Protein AF-A0A2E8B0K4-F1 (afdb_monomer_lite)

pLDDT: mean 92.4, std 7.94, range [52.72, 98.56]

Secondary structure (DSSP, 8-state):
---HHHHHHHHHHHHHHHHHHHHHHHHHHHH--STTHHHHHHHHHHHTTTS--S-GGG---S-SPPPPSSTT-HHHHHHHHHHHHHHHHHHHHHHHHHHTTT-HHHHHHHHHHHHHHHHHHHHHHHHHHHHS--

Radius of gyration: 15.74 Å; chains: 1; bounding box: 37×30×43 Å

Structure (mmCIF, N/CA/C/O backbone):
data_AF-A0A2E8B0K4-F1
#
_entry.id   AF-A0A2E8B0K4-F1
#
loop_
_atom_site.group_PDB
_atom_site.id
_atom_site.type_symbol
_atom_site.label_atom_id
_atom_site.label_alt_id
_atom_site.label_comp_id
_atom_site.label_asym_id
_atom_site.label_entity_id
_atom_site.label_seq_id
_atom_site.pdbx_PDB_ins_code
_atom_site.Cartn_x
_atom_site.Cartn_y
_atom_site.Cartn_z
_atom_site.occupancy
_atom_site.B_iso_or_equiv
_atom_site.auth_seq_id
_atom_site.auth_comp_id
_atom_site.auth_asym_id
_atom_site.auth_atom_id
_atom_site.pdbx_PDB_model_num
ATOM 1 N N . MET A 1 1 ? -19.024 8.866 15.157 1.00 76.69 1 MET A N 1
ATOM 2 C CA . MET A 1 1 ? -18.244 7.788 15.776 1.00 76.69 1 MET A CA 1
ATOM 3 C C . MET A 1 1 ? -18.686 6.496 15.151 1.00 76.69 1 MET A C 1
ATOM 5 O O . MET A 1 1 ? -19.874 6.195 15.235 1.00 76.69 1 MET A O 1
ATOM 9 N N . ALA A 1 2 ? -17.778 5.815 14.462 1.00 91.38 2 ALA A N 1
ATOM 10 C CA . ALA A 1 2 ? -18.029 4.437 14.075 1.00 91.38 2 ALA A CA 1
ATOM 11 C C . ALA A 1 2 ? -17.992 3.551 15.328 1.00 91.38 2 ALA A C 1
ATOM 13 O O . ALA A 1 2 ? -17.375 3.897 16.334 1.00 91.38 2 ALA A O 1
ATOM 14 N N . THR A 1 3 ? -18.676 2.421 15.279 1.00 96.12 3 THR A N 1
ATOM 15 C CA . THR A 1 3 ? -18.561 1.369 16.287 1.00 96.12 3 THR A CA 1
ATOM 16 C C . THR A 1 3 ? -17.218 0.650 16.160 1.00 96.12 3 THR A C 1
ATOM 18 O O . THR A 1 3 ? -16.593 0.654 15.100 1.00 96.12 3 THR A O 1
ATOM 21 N N . THR A 1 4 ? -16.787 -0.029 17.225 1.00 94.94 4 THR A N 1
ATOM 22 C CA . THR A 1 4 ? -15.567 -0.851 17.200 1.00 94.94 4 THR A CA 1
ATOM 23 C C . THR A 1 4 ? -15.593 -1.897 16.082 1.00 94.94 4 THR A C 1
ATOM 25 O O . THR A 1 4 ? -14.578 -2.093 15.425 1.00 94.94 4 THR A O 1
ATOM 28 N N . GLU A 1 5 ? -16.744 -2.528 15.822 1.00 96.19 5 GLU A N 1
ATOM 29 C CA . GLU A 1 5 ? -16.868 -3.523 14.746 1.00 96.19 5 GLU A CA 1
ATOM 30 C C . GLU A 1 5 ? -16.669 -2.888 13.363 1.00 96.19 5 GLU A C 1
ATOM 32 O O . GLU A 1 5 ? -15.919 -3.411 12.545 1.00 96.19 5 GLU A O 1
ATOM 37 N N . GLU A 1 6 ? -17.253 -1.709 13.123 1.00 96.69 6 GLU A N 1
ATOM 38 C CA . GLU A 1 6 ? -17.054 -0.973 11.869 1.00 96.69 6 GLU A CA 1
ATOM 39 C C . GLU A 1 6 ? -15.583 -0.575 11.669 1.00 96.69 6 GLU A C 1
ATOM 41 O O . GLU A 1 6 ? -15.064 -0.686 10.558 1.00 96.69 6 GLU A O 1
ATOM 46 N N . VAL A 1 7 ? -14.891 -0.135 12.730 1.00 96.81 7 VAL A N 1
ATOM 47 C CA . VAL A 1 7 ? -13.450 0.180 12.681 1.00 96.81 7 VAL A CA 1
ATOM 48 C C . VAL A 1 7 ? -12.630 -1.071 12.371 1.00 96.81 7 VAL A C 1
ATOM 50 O O . VAL A 1 7 ? -11.773 -1.029 11.490 1.00 96.81 7 VAL A O 1
ATOM 53 N N . ILE A 1 8 ? -12.922 -2.194 13.033 1.00 95.00 8 ILE A N 1
ATOM 54 C CA . ILE A 1 8 ? -12.261 -3.480 12.785 1.00 95.00 8 ILE A CA 1
ATOM 55 C C . ILE A 1 8 ? -12.442 -3.913 11.328 1.00 95.00 8 ILE A C 1
ATOM 57 O O . ILE A 1 8 ? -11.477 -4.337 10.695 1.00 95.00 8 ILE A O 1
ATOM 61 N N . ASP A 1 9 ? -13.641 -3.786 10.766 1.00 95.12 9 ASP A N 1
ATOM 62 C CA . ASP A 1 9 ? -13.886 -4.161 9.375 1.00 95.12 9 ASP A CA 1
ATOM 63 C C . ASP A 1 9 ? -13.138 -3.259 8.389 1.00 95.12 9 ASP A C 1
ATOM 65 O O . ASP A 1 9 ? -12.585 -3.748 7.404 1.00 95.12 9 ASP A O 1
ATOM 69 N N . MET A 1 10 ? -13.025 -1.958 8.672 1.00 96.50 10 MET A N 1
ATOM 70 C CA . MET A 1 10 ? -12.194 -1.066 7.859 1.00 96.50 10 MET A CA 1
ATOM 71 C C . MET A 1 10 ? -10.699 -1.392 7.958 1.00 96.50 10 MET A C 1
ATOM 73 O O . MET A 1 10 ? -10.008 -1.328 6.939 1.00 96.50 10 MET A O 1
ATOM 77 N N . LEU A 1 11 ? -10.213 -1.776 9.144 1.00 94.81 11 LEU A N 1
ATOM 78 C CA . LEU A 1 11 ? -8.832 -2.224 9.350 1.00 94.81 11 LEU A CA 1
ATOM 79 C C . LEU A 1 11 ? -8.543 -3.542 8.621 1.00 94.81 11 LEU A C 1
ATOM 81 O O . LEU A 1 11 ? -7.477 -3.693 8.036 1.00 94.81 11 LEU A O 1
ATOM 85 N N . LYS A 1 12 ? -9.490 -4.487 8.591 1.00 92.94 12 LYS A N 1
ATOM 86 C CA . LYS A 1 12 ? -9.346 -5.726 7.804 1.00 92.94 12 LYS A CA 1
ATOM 87 C C . LYS A 1 12 ? -9.230 -5.440 6.308 1.00 92.94 12 LYS A C 1
ATOM 89 O O . LYS A 1 12 ? -8.490 -6.137 5.620 1.00 92.94 12 LYS A O 1
ATOM 94 N N . VAL A 1 13 ? -9.958 -4.439 5.806 1.00 94.25 13 VAL A N 1
ATOM 95 C CA . VAL A 1 13 ? -9.868 -4.026 4.399 1.00 94.25 13 VAL A CA 1
ATOM 96 C C . VAL A 1 13 ? -8.465 -3.520 4.083 1.00 94.25 13 VAL A C 1
ATOM 98 O O . VAL A 1 13 ? -7.848 -4.057 3.169 1.00 94.25 13 VAL A O 1
ATOM 101 N N . VAL A 1 14 ? -7.938 -2.562 4.855 1.00 93.81 14 VAL A N 1
ATOM 102 C CA . VAL A 1 14 ? -6.592 -2.028 4.583 1.00 93.81 14 VAL A CA 1
ATOM 103 C C . VAL A 1 14 ? -5.512 -3.092 4.795 1.00 93.81 14 VAL A C 1
ATOM 105 O O . VAL A 1 14 ? -4.627 -3.232 3.969 1.00 93.81 14 VAL A O 1
ATOM 108 N N . TYR A 1 15 ? -5.677 -3.972 5.787 1.00 92.38 15 TYR A N 1
ATOM 109 C CA . TYR A 1 15 ? -4.812 -5.138 5.987 1.00 92.38 15 TYR A CA 1
ATOM 110 C C . TYR A 1 15 ? -4.728 -6.049 4.748 1.00 92.38 15 TYR A C 1
ATOM 112 O O . TYR A 1 15 ?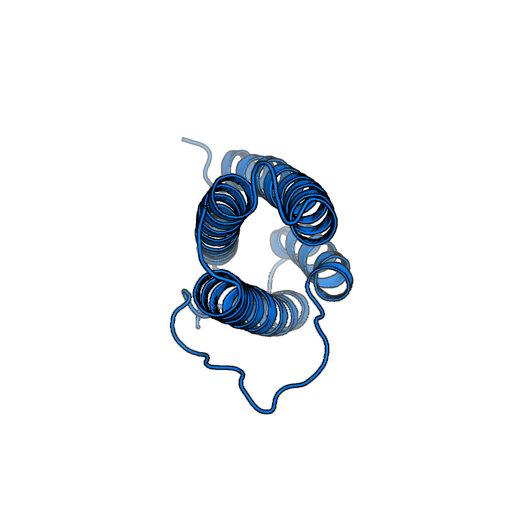 -3.651 -6.529 4.403 1.00 92.38 15 TYR A O 1
ATOM 120 N N . CYS A 1 16 ? -5.853 -6.304 4.070 1.00 92.94 16 CYS A N 1
ATOM 121 C CA . CYS A 1 16 ? -5.851 -7.093 2.835 1.00 92.94 16 CYS A CA 1
ATOM 122 C C . CYS A 1 16 ? -5.186 -6.344 1.675 1.00 92.94 16 CYS A C 1
ATOM 124 O O . CYS A 1 16 ? -4.515 -6.977 0.864 1.00 92.94 16 CYS A O 1
ATOM 126 N N . MET A 1 17 ? -5.370 -5.021 1.610 1.00 94.44 17 MET A N 1
ATOM 127 C CA . MET A 1 17 ? -4.743 -4.171 0.600 1.00 94.44 17 MET A CA 1
ATOM 128 C C . MET A 1 17 ? -3.220 -4.211 0.734 1.00 94.44 17 MET A C 1
ATOM 130 O O . MET A 1 17 ? -2.576 -4.618 -0.227 1.00 94.44 17 MET A O 1
ATOM 134 N N . GLU A 1 18 ? -2.666 -3.937 1.921 1.00 93.31 18 GLU A N 1
ATOM 135 C CA . GLU A 1 18 ? -1.204 -3.945 2.113 1.00 93.31 18 GLU A CA 1
ATOM 136 C C . GLU A 1 18 ? -0.605 -5.321 1.870 1.00 93.31 18 GLU A C 1
ATOM 138 O O . GLU A 1 18 ? 0.443 -5.461 1.244 1.00 93.31 18 GLU A O 1
ATOM 143 N N . PHE A 1 19 ? -1.298 -6.385 2.280 1.00 92.38 19 PHE A N 1
ATOM 144 C CA . PHE A 1 19 ? -0.798 -7.728 2.025 1.00 92.38 19 PHE A CA 1
ATOM 145 C C . PHE A 1 19 ? -0.735 -8.053 0.524 1.00 92.38 19 PHE A C 1
ATOM 147 O O . PHE A 1 19 ? 0.208 -8.706 0.071 1.00 92.38 19 PHE A O 1
ATOM 154 N N . GLU A 1 20 ? -1.719 -7.616 -0.265 1.00 94.00 20 GLU A N 1
ATOM 155 C CA . GLU A 1 20 ? -1.666 -7.762 -1.721 1.00 94.00 20 GLU A CA 1
ATOM 156 C C . GLU A 1 20 ? -0.571 -6.882 -2.342 1.00 94.00 20 GLU A C 1
ATOM 158 O O . GLU A 1 20 ? 0.183 -7.374 -3.189 1.00 94.00 20 GLU A O 1
ATOM 163 N N . THR A 1 21 ? -0.396 -5.655 -1.839 1.00 94.56 21 THR A N 1
ATOM 164 C CA . THR A 1 21 ? 0.704 -4.751 -2.205 1.00 94.56 21 THR A CA 1
ATOM 165 C C . THR A 1 21 ? 2.061 -5.436 -2.001 1.00 94.56 21 THR A C 1
ATOM 167 O O . THR A 1 21 ? 2.840 -5.537 -2.951 1.00 94.56 21 THR A O 1
ATOM 170 N N . VAL A 1 22 ? 2.313 -6.041 -0.829 1.00 93.62 22 VAL A N 1
ATOM 171 C CA . VAL A 1 22 ? 3.537 -6.818 -0.538 1.00 93.62 22 VAL A CA 1
ATOM 172 C C . VAL A 1 22 ? 3.779 -7.899 -1.585 1.00 93.62 22 VAL A C 1
ATOM 174 O O . VAL A 1 22 ? 4.891 -8.034 -2.097 1.00 93.62 22 VAL A O 1
ATOM 177 N N . MET A 1 23 ? 2.764 -8.707 -1.899 1.00 93.75 23 MET A N 1
ATOM 178 C CA . MET A 1 23 ? 2.923 -9.806 -2.857 1.00 93.75 23 MET A CA 1
ATOM 179 C C . MET A 1 23 ? 3.299 -9.286 -4.246 1.00 93.75 23 MET A C 1
ATOM 181 O O . MET A 1 23 ? 4.200 -9.833 -4.890 1.00 93.75 23 MET A O 1
ATOM 185 N N . ASN A 1 24 ? 2.651 -8.205 -4.682 1.00 94.94 24 ASN A N 1
ATOM 186 C CA . ASN A 1 24 ? 2.947 -7.548 -5.948 1.00 94.94 24 ASN A CA 1
ATOM 187 C C . ASN A 1 24 ? 4.361 -6.952 -5.943 1.00 94.94 24 ASN A C 1
ATOM 189 O O . ASN A 1 24 ? 5.088 -7.078 -6.930 1.00 94.94 24 ASN A O 1
ATOM 193 N N . TYR A 1 25 ? 4.799 -6.373 -4.825 1.00 94.88 25 TYR A N 1
ATOM 194 C CA . TYR A 1 25 ? 6.128 -5.773 -4.689 1.00 94.88 25 TYR A CA 1
ATOM 195 C C . TYR A 1 25 ? 7.219 -6.838 -4.698 1.00 94.88 25 TYR A C 1
ATOM 197 O O . TYR A 1 25 ? 8.229 -6.672 -5.382 1.00 94.88 25 TYR A O 1
ATOM 205 N N . VAL A 1 26 ? 7.007 -7.980 -4.037 1.00 94.75 26 VAL A N 1
ATOM 206 C CA . VAL A 1 26 ? 7.911 -9.139 -4.117 1.00 94.75 26 VAL A CA 1
ATOM 207 C C . VAL A 1 26 ? 8.025 -9.643 -5.557 1.00 94.75 26 VAL A C 1
ATOM 209 O O . VAL A 1 26 ? 9.135 -9.883 -6.040 1.00 94.75 26 VAL A O 1
ATOM 212 N N . ALA A 1 27 ? 6.902 -9.775 -6.267 1.00 94.50 27 ALA A N 1
ATOM 213 C CA . ALA A 1 27 ? 6.907 -10.220 -7.656 1.00 94.50 27 ALA A CA 1
ATOM 214 C C . ALA A 1 27 ? 7.671 -9.239 -8.560 1.00 94.50 27 ALA A C 1
ATOM 216 O O . ALA A 1 27 ? 8.584 -9.647 -9.276 1.00 94.50 27 ALA A O 1
ATOM 217 N N . ASN A 1 28 ? 7.356 -7.947 -8.484 1.00 94.69 28 ASN A N 1
ATOM 218 C CA . ASN A 1 28 ? 7.961 -6.913 -9.321 1.00 94.69 28 ASN A CA 1
ATOM 219 C C . ASN A 1 28 ? 9.446 -6.677 -8.989 1.00 94.69 28 ASN A C 1
ATOM 221 O O . ASN A 1 28 ? 10.271 -6.575 -9.897 1.00 94.69 28 ASN A O 1
ATOM 225 N N . SER A 1 29 ? 9.824 -6.664 -7.707 1.00 93.31 29 SER A N 1
ATOM 226 C CA . SER A 1 29 ? 11.228 -6.519 -7.281 1.00 93.31 29 SER A CA 1
ATOM 227 C C . SER A 1 29 ? 12.107 -7.707 -7.676 1.00 93.31 29 SER A C 1
ATOM 229 O O . SER A 1 29 ? 13.319 -7.551 -7.828 1.00 93.31 29 SER A O 1
ATOM 231 N N . THR A 1 30 ? 11.509 -8.878 -7.904 1.00 92.00 30 THR A N 1
ATOM 232 C CA . THR A 1 30 ? 12.229 -10.074 -8.356 1.00 92.00 30 THR A CA 1
ATOM 233 C C . THR A 1 30 ? 12.265 -10.166 -9.882 1.00 92.00 30 THR A C 1
ATOM 235 O O . THR A 1 30 ? 13.338 -10.358 -10.459 1.00 92.00 30 THR A O 1
ATOM 238 N N . ASN A 1 31 ? 11.111 -9.999 -10.534 1.00 93.81 31 ASN A N 1
ATOM 239 C CA . ASN A 1 31 ? 10.888 -10.444 -11.911 1.00 93.81 31 ASN A CA 1
ATOM 240 C C . ASN A 1 31 ? 10.980 -9.338 -12.966 1.00 93.81 31 ASN A C 1
ATOM 242 O O . ASN A 1 31 ? 11.031 -9.666 -14.145 1.00 93.81 31 ASN A O 1
ATOM 246 N N . LEU A 1 32 ? 10.996 -8.054 -12.586 1.00 92.38 32 LEU A N 1
ATOM 247 C CA . LEU A 1 32 ? 11.175 -6.987 -13.571 1.00 92.38 32 LEU A CA 1
ATOM 248 C C . LEU A 1 32 ? 12.552 -7.068 -14.244 1.00 92.38 32 LEU A C 1
ATOM 250 O O . LEU A 1 32 ? 13.577 -7.278 -13.580 1.00 92.38 32 LEU A O 1
ATO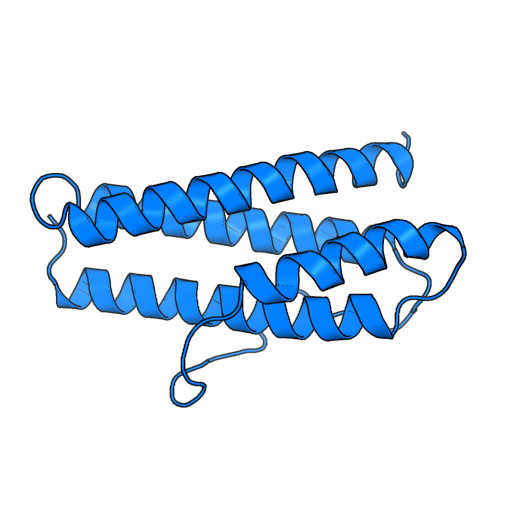M 254 N N . ASP A 1 33 ? 12.561 -6.823 -15.552 1.00 89.56 33 ASP A N 1
ATOM 255 C CA . ASP A 1 33 ? 13.725 -6.879 -16.425 1.00 89.56 33 ASP A CA 1
ATOM 256 C C . ASP A 1 33 ? 14.065 -5.508 -17.021 1.00 89.56 33 ASP A C 1
ATOM 258 O O . ASP A 1 33 ? 13.212 -4.673 -17.324 1.00 89.56 33 ASP A O 1
ATOM 262 N N . GLY A 1 34 ? 15.359 -5.303 -17.261 1.00 89.06 34 GLY A N 1
ATOM 263 C CA . GLY A 1 34 ? 15.883 -4.133 -17.959 1.00 89.06 34 GLY A CA 1
ATOM 264 C C . GLY A 1 34 ? 16.623 -3.154 -17.051 1.00 89.06 34 GLY A C 1
ATOM 265 O O . GLY A 1 34 ? 16.334 -2.995 -15.872 1.00 89.06 34 GLY A O 1
ATOM 266 N N . VAL A 1 35 ? 17.595 -2.447 -17.632 1.00 86.62 35 VAL A N 1
ATOM 26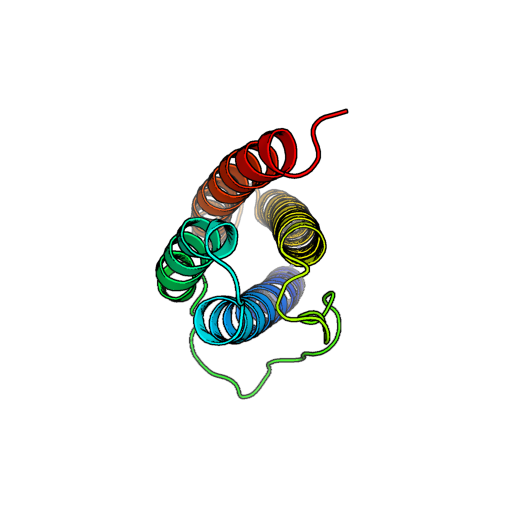7 C CA . VAL A 1 35 ? 18.519 -1.561 -16.894 1.00 86.62 35 VAL A CA 1
ATOM 268 C C . VAL A 1 35 ? 17.787 -0.456 -16.132 1.00 86.62 35 VAL A C 1
ATOM 270 O O . VAL A 1 35 ? 18.212 -0.056 -15.053 1.00 86.62 35 VAL A O 1
ATOM 273 N N . ARG A 1 36 ? 16.676 0.035 -16.688 1.00 84.69 36 ARG A N 1
ATOM 274 C CA . ARG A 1 36 ? 15.861 1.074 -16.054 1.00 84.69 36 ARG A CA 1
ATOM 275 C C . ARG A 1 36 ? 14.992 0.522 -14.911 1.00 84.69 36 ARG A C 1
ATOM 277 O O . ARG A 1 36 ? 14.582 1.279 -14.050 1.00 84.69 36 ARG A O 1
ATOM 284 N N . ALA A 1 37 ? 14.739 -0.784 -14.848 1.00 89.12 37 ALA A N 1
ATOM 285 C CA . ALA A 1 37 ? 13.938 -1.369 -13.774 1.00 89.12 37 ALA A CA 1
ATOM 286 C C . ALA A 1 37 ? 14.684 -1.425 -12.428 1.00 89.12 37 ALA A C 1
ATOM 288 O O . ALA A 1 37 ? 14.046 -1.518 -11.386 1.00 89.12 37 ALA A O 1
ATOM 289 N N . GLU A 1 38 ? 16.018 -1.352 -12.428 1.00 90.94 38 GLU A N 1
ATOM 290 C CA . GLU A 1 38 ? 16.844 -1.578 -11.232 1.00 90.94 38 GLU A CA 1
ATOM 291 C C . GLU A 1 38 ? 16.509 -0.662 -10.051 1.00 90.94 38 GLU A C 1
ATOM 293 O O . GLU A 1 38 ? 16.524 -1.112 -8.907 1.00 90.94 38 GLU A O 1
ATOM 298 N N . GLU A 1 39 ? 16.189 0.607 -10.306 1.00 91.44 39 GLU A N 1
ATOM 299 C CA . GLU A 1 39 ? 15.831 1.531 -9.225 1.00 91.44 39 GLU A CA 1
ATOM 300 C C . GLU A 1 39 ? 14.442 1.223 -8.654 1.00 91.44 39 GLU A C 1
ATOM 302 O O . GLU A 1 39 ? 14.260 1.189 -7.439 1.00 91.44 39 GLU A O 1
ATOM 307 N N . ILE A 1 40 ? 13.491 0.872 -9.526 1.00 92.38 40 ILE A N 1
ATOM 308 C CA . ILE A 1 40 ? 12.143 0.455 -9.127 1.00 92.38 40 ILE A CA 1
ATOM 309 C C . ILE A 1 40 ? 12.203 -0.829 -8.298 1.00 92.38 40 ILE A C 1
ATOM 311 O O . ILE A 1 40 ? 11.583 -0.913 -7.243 1.00 92.38 40 ILE A O 1
ATOM 315 N N . LYS A 1 41 ? 13.006 -1.814 -8.717 1.00 93.44 41 LYS A N 1
ATOM 316 C CA . LYS A 1 41 ? 13.170 -3.081 -7.989 1.00 93.44 41 LYS A CA 1
ATOM 317 C C . LYS A 1 41 ? 13.689 -2.868 -6.571 1.00 93.44 41 LYS A C 1
ATOM 319 O O . LYS A 1 41 ? 13.200 -3.515 -5.650 1.00 93.44 41 LYS A O 1
ATOM 324 N N . LYS A 1 42 ? 14.665 -1.972 -6.390 1.00 92.19 42 LYS A N 1
ATOM 325 C CA . LYS A 1 42 ? 15.229 -1.659 -5.067 1.00 92.19 42 LYS A CA 1
ATOM 326 C C . LYS A 1 42 ? 14.233 -0.940 -4.167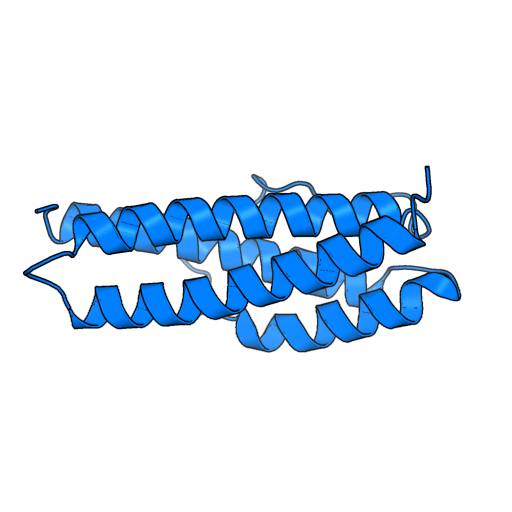 1.00 92.19 42 LYS A C 1
ATOM 328 O O . LYS A 1 42 ? 14.171 -1.286 -2.990 1.00 92.19 42 LYS A O 1
ATOM 333 N N . SER A 1 43 ? 13.475 0.014 -4.717 1.00 91.56 43 SER A N 1
ATOM 334 C CA . SER A 1 43 ? 12.392 0.683 -3.987 1.00 91.56 43 SER A CA 1
ATOM 335 C C . SER A 1 43 ? 11.388 -0.352 -3.489 1.00 91.56 43 SER A C 1
ATOM 337 O O . SER A 1 43 ? 11.289 -0.576 -2.291 1.00 91.56 43 SER A O 1
ATOM 339 N N . LEU A 1 44 ? 10.799 -1.127 -4.407 1.00 92.00 44 LEU A N 1
ATOM 340 C CA . LEU A 1 44 ? 9.804 -2.150 -4.075 1.00 92.00 44 LEU A CA 1
ATOM 341 C C . LEU A 1 44 ? 10.322 -3.179 -3.061 1.00 92.00 44 LEU A C 1
ATOM 343 O O . LEU A 1 44 ? 9.599 -3.576 -2.156 1.00 92.00 44 LEU A O 1
ATOM 347 N N . ALA A 1 45 ? 11.581 -3.612 -3.179 1.00 91.44 45 ALA A N 1
ATOM 348 C CA . ALA A 1 45 ? 12.187 -4.533 -2.216 1.00 91.44 45 ALA A CA 1
ATOM 349 C C . ALA A 1 45 ? 12.344 -3.929 -0.810 1.00 91.44 45 ALA A C 1
ATOM 351 O O . ALA A 1 45 ? 12.327 -4.670 0.173 1.00 91.44 45 ALA A O 1
ATOM 352 N N . THR A 1 46 ? 12.535 -2.612 -0.716 1.00 90.12 46 THR A N 1
ATOM 353 C CA . THR A 1 46 ? 12.612 -1.892 0.561 1.00 90.12 46 THR A CA 1
ATOM 354 C C . THR A 1 46 ? 11.223 -1.805 1.191 1.00 90.12 46 THR A C 1
ATOM 356 O O . THR A 1 46 ? 11.066 -2.123 2.371 1.00 90.12 46 THR A O 1
ATOM 359 N N . ASP A 1 47 ? 10.219 -1.503 0.372 1.00 87.38 47 ASP A N 1
ATOM 360 C CA . ASP A 1 47 ? 8.850 -1.232 0.815 1.00 87.38 47 ASP A CA 1
ATOM 361 C C . ASP A 1 47 ? 8.128 -2.517 1.273 1.00 87.38 47 ASP A C 1
ATOM 363 O O . ASP A 1 47 ? 7.301 -2.482 2.177 1.00 87.38 47 ASP A O 1
ATOM 367 N N . VAL A 1 48 ? 8.535 -3.704 0.789 1.00 87.00 48 VAL A N 1
ATOM 368 C CA . VAL A 1 48 ? 8.027 -5.012 1.274 1.00 87.00 48 VAL A CA 1
ATOM 369 C C . VAL A 1 48 ? 8.057 -5.142 2.801 1.00 87.00 48 VAL A C 1
ATOM 371 O O . VAL A 1 48 ? 7.171 -5.771 3.376 1.00 87.00 48 VAL A O 1
ATOM 374 N N . ALA A 1 49 ? 9.083 -4.608 3.469 1.00 79.00 49 ALA A N 1
ATOM 375 C CA . ALA A 1 49 ? 9.190 -4.701 4.925 1.00 79.00 49 ALA A CA 1
ATOM 376 C C . ALA A 1 49 ? 8.260 -3.722 5.659 1.00 79.00 49 ALA A C 1
ATOM 378 O O . ALA A 1 49 ? 7.896 -3.999 6.803 1.00 79.00 49 ALA A O 1
ATOM 379 N N . VAL A 1 50 ? 7.910 -2.606 5.016 1.00 76.75 50 VAL A N 1
ATOM 380 C CA . VAL A 1 50 ? 6.995 -1.585 5.540 1.00 76.75 50 VAL A CA 1
ATOM 381 C C . VAL A 1 50 ? 5.561 -2.108 5.484 1.00 76.75 50 VAL A C 1
ATOM 383 O O . VAL A 1 50 ? 4.869 -2.095 6.498 1.00 76.75 50 VAL A O 1
ATOM 386 N N . GLU A 1 51 ? 5.188 -2.719 4.359 1.00 76.50 51 GLU A N 1
ATOM 387 C CA . GLU A 1 51 ? 3.827 -3.211 4.108 1.00 76.50 51 GLU A CA 1
ATOM 388 C C . GLU A 1 51 ? 3.490 -4.553 4.793 1.00 76.50 51 GLU A C 1
ATOM 390 O O . GLU A 1 51 ? 2.362 -5.058 4.750 1.00 76.50 51 GLU A O 1
ATOM 395 N N . LEU A 1 52 ? 4.469 -5.198 5.435 1.00 76.06 52 LEU A N 1
ATOM 396 C CA . LEU A 1 52 ? 4.285 -6.536 5.988 1.00 76.06 52 LEU A CA 1
ATOM 397 C C . LEU A 1 52 ? 3.489 -6.526 7.302 1.00 76.06 52 LEU A C 1
ATOM 399 O O . LEU A 1 52 ? 3.973 -6.128 8.362 1.00 76.06 52 LEU A O 1
ATOM 403 N N . VAL A 1 53 ? 2.297 -7.119 7.261 1.00 66.50 53 VAL A N 1
ATOM 404 C CA . VAL A 1 53 ? 1.352 -7.180 8.387 1.00 66.50 53 VAL A CA 1
ATOM 405 C C . VAL A 1 53 ? 1.091 -8.626 8.879 1.00 66.50 53 VAL A C 1
ATOM 407 O O . VAL A 1 53 ? 1.180 -9.588 8.108 1.00 66.50 53 VAL A O 1
ATOM 410 N N . PRO A 1 54 ? 0.767 -8.856 10.171 1.00 61.75 54 PRO A N 1
ATOM 411 C CA . PRO A 1 54 ? 0.788 -10.201 10.761 1.00 61.75 54 PRO A CA 1
ATOM 412 C C . PRO A 1 54 ? -0.426 -11.087 10.404 1.00 61.75 54 PRO A C 1
ATOM 414 O O . PRO A 1 54 ? -1.516 -10.891 10.929 1.00 61.75 54 PRO A O 1
ATOM 417 N N . GLY A 1 55 ? -0.189 -12.151 9.618 1.00 66.00 55 GLY A N 1
ATOM 418 C CA . GLY A 1 55 ? -1.002 -13.386 9.589 1.00 66.00 55 GLY A CA 1
ATOM 419 C C . GLY A 1 55 ? -2.025 -13.559 8.448 1.00 66.00 55 GLY A C 1
ATOM 420 O O . GLY A 1 55 ? -3.073 -12.936 8.421 1.00 66.00 55 GLY A O 1
ATOM 421 N N . SER A 1 56 ? -1.828 -14.554 7.576 1.00 75.69 56 SER A N 1
ATOM 422 C CA . SER A 1 56 ? -2.577 -14.692 6.311 1.00 75.69 56 SER A CA 1
ATOM 423 C C . SER A 1 56 ? -4.012 -15.249 6.382 1.00 75.69 56 SER A C 1
ATOM 425 O O . SER A 1 56 ? -4.682 -15.346 5.357 1.00 75.69 56 SER A O 1
ATOM 427 N N . ALA A 1 57 ? -4.513 -15.644 7.556 1.00 77.31 57 ALA A N 1
ATOM 428 C CA . ALA A 1 57 ? -5.728 -16.466 7.657 1.00 77.31 57 ALA A CA 1
ATOM 429 C C . ALA A 1 57 ? -7.019 -15.781 7.167 1.00 77.31 57 ALA A C 1
ATOM 431 O O . ALA A 1 57 ? -7.984 -16.466 6.840 1.00 77.31 57 ALA A O 1
ATOM 432 N N . SER A 1 58 ? -7.059 -14.447 7.159 1.00 74.50 58 SER A N 1
ATOM 433 C CA . SER A 1 58 ? -8.221 -13.650 6.727 1.00 74.50 58 SER A CA 1
ATOM 434 C C . SER A 1 58 ? -7.918 -12.750 5.527 1.00 74.50 58 SER A C 1
ATOM 436 O O . SER A 1 58 ? -8.723 -11.880 5.207 1.00 74.50 58 SER A O 1
ATOM 438 N N . VAL A 1 59 ? -6.768 -12.943 4.871 1.00 82.88 59 VAL A N 1
ATOM 439 C CA . VAL A 1 59 ? -6.378 -12.139 3.710 1.00 82.88 59 VAL A CA 1
ATOM 440 C C . VAL A 1 59 ? -7.255 -12.515 2.519 1.00 82.88 59 VAL A C 1
ATOM 442 O O . VAL A 1 59 ? -7.379 -13.688 2.163 1.00 82.88 59 VAL A O 1
ATOM 445 N N . THR A 1 60 ? -7.829 -11.500 1.882 1.00 86.94 60 THR A N 1
ATOM 446 C CA . THR A 1 60 ? -8.466 -11.612 0.567 1.00 86.94 60 THR A CA 1
ATOM 447 C C . THR A 1 60 ? -7.594 -10.895 -0.456 1.00 86.94 60 THR A C 1
ATOM 449 O O . THR A 1 60 ? -7.142 -9.790 -0.183 1.00 86.94 60 THR A O 1
ATOM 452 N N . VAL A 1 61 ? -7.352 -11.526 -1.606 1.00 88.81 61 VAL A N 1
ATOM 453 C CA . VAL A 1 61 ? -6.419 -11.046 -2.643 1.00 88.81 61 VAL A CA 1
ATOM 454 C C . VAL A 1 61 ? -7.066 -11.112 -4.025 1.00 88.81 61 VAL A C 1
ATOM 456 O O . VAL A 1 61 ? -8.056 -11.827 -4.211 1.00 88.81 61 VAL A O 1
ATOM 459 N N . GLY A 1 62 ? -6.474 -10.431 -5.004 1.00 88.94 62 GLY A N 1
ATOM 460 C CA . GLY A 1 62 ? -6.891 -10.432 -6.406 1.00 88.94 62 GLY A CA 1
ATOM 461 C C . GLY A 1 62 ? -7.764 -9.237 -6.782 1.00 88.94 62 GLY A C 1
ATOM 462 O O . GLY A 1 62 ? -8.510 -9.316 -7.759 1.00 88.94 62 GLY A O 1
ATOM 463 N N . VAL A 1 63 ? -7.718 -8.161 -5.992 1.00 91.25 63 VAL A N 1
ATOM 464 C CA . VAL A 1 63 ? -8.486 -6.932 -6.243 1.00 91.25 63 VAL A CA 1
ATOM 465 C C . VAL A 1 63 ? -7.609 -5.859 -6.887 1.00 91.25 63 VAL A C 1
ATOM 467 O O . VAL A 1 63 ? -8.113 -5.060 -7.676 1.00 9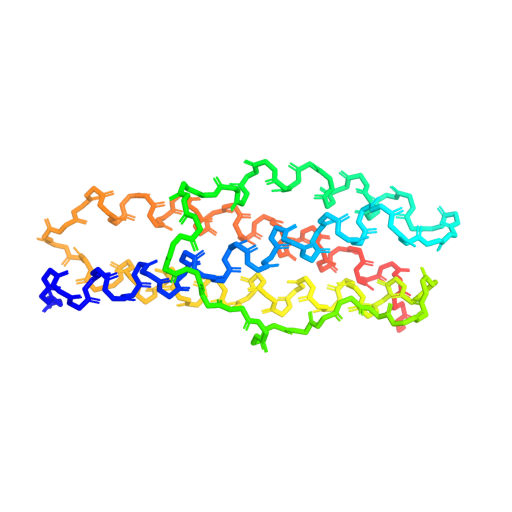1.25 63 VAL A O 1
ATOM 470 N N . GLN A 1 64 ? -6.311 -5.843 -6.577 1.00 95.06 64 GLN A N 1
ATOM 471 C CA . GLN A 1 64 ? -5.372 -4.876 -7.137 1.00 95.06 64 GLN A CA 1
ATOM 472 C C . GLN A 1 64 ? -4.964 -5.247 -8.567 1.00 95.06 64 GLN A C 1
ATOM 474 O O . GLN A 1 64 ? -5.079 -6.398 -9.009 1.00 95.06 64 GLN A O 1
ATOM 479 N N . ARG A 1 65 ? -4.427 -4.265 -9.299 1.00 95.62 65 ARG A N 1
ATOM 480 C CA . ARG A 1 65 ? -3.763 -4.515 -10.580 1.00 95.62 65 ARG A CA 1
ATOM 481 C C . ARG A 1 65 ? -2.562 -5.439 -10.355 1.00 95.62 65 ARG A C 1
ATOM 483 O O . ARG A 1 65 ? -1.689 -5.138 -9.550 1.00 95.62 65 ARG A O 1
ATOM 490 N N . GLN A 1 66 ? -2.534 -6.559 -11.070 1.00 95.94 66 GLN A N 1
ATOM 491 C CA . GLN A 1 66 ? -1.478 -7.562 -10.932 1.00 95.94 66 GLN A CA 1
ATOM 492 C C . GLN A 1 66 ? -0.217 -7.169 -11.726 1.00 95.94 66 GLN A C 1
ATOM 494 O O . GLN A 1 66 ? -0.337 -6.427 -12.706 1.00 95.94 66 GLN A O 1
ATOM 499 N N . PRO A 1 67 ? 0.970 -7.684 -11.344 1.00 95.62 67 PRO A N 1
ATOM 500 C CA . PRO A 1 67 ? 2.201 -7.552 -12.118 1.00 95.62 67 PRO A CA 1
ATOM 501 C C . PRO A 1 67 ? 2.001 -7.883 -13.607 1.00 95.62 67 PRO A C 1
ATOM 503 O O . PRO A 1 67 ? 1.287 -8.842 -13.918 1.00 95.62 67 PRO A O 1
ATOM 506 N N . PRO A 1 68 ? 2.611 -7.119 -14.531 1.00 94.50 68 PRO A N 1
ATOM 507 C CA . PRO A 1 68 ? 2.437 -7.333 -15.964 1.00 94.50 68 PRO A CA 1
ATOM 508 C C . PRO A 1 68 ? 3.136 -8.613 -16.448 1.00 94.50 68 PRO A C 1
ATOM 510 O O . PRO A 1 68 ? 4.182 -9.000 -15.927 1.00 94.50 68 PRO A O 1
ATOM 513 N N . ASP A 1 69 ? 2.590 -9.234 -17.502 1.00 94.62 69 ASP A N 1
ATOM 514 C CA . ASP A 1 69 ? 3.229 -10.370 -18.190 1.00 94.62 69 ASP A CA 1
ATOM 515 C C . ASP A 1 69 ? 4.525 -9.952 -18.912 1.00 94.62 69 ASP A C 1
ATOM 517 O O . ASP A 1 69 ? 5.473 -10.734 -19.007 1.00 94.62 69 ASP A O 1
ATOM 521 N N . ASP A 1 70 ? 4.567 -8.723 -19.443 1.00 95.19 70 ASP A N 1
ATOM 522 C CA . ASP A 1 70 ? 5.783 -8.131 -20.003 1.00 95.19 70 ASP A CA 1
ATOM 523 C C . ASP A 1 70 ? 6.655 -7.595 -18.865 1.00 95.19 70 ASP A C 1
ATOM 525 O O . ASP A 1 70 ? 6.400 -6.527 -18.305 1.00 95.19 70 ASP A O 1
ATOM 529 N N . THR A 1 71 ? 7.719 -8.331 -18.550 1.00 94.31 71 THR A N 1
ATOM 530 C CA . THR A 1 71 ? 8.658 -7.990 -17.475 1.00 94.31 71 THR A CA 1
ATOM 531 C C . THR A 1 71 ? 9.427 -6.692 -17.723 1.00 94.31 71 THR A C 1
ATOM 533 O O . THR A 1 71 ? 10.098 -6.205 -16.814 1.00 94.31 71 THR A O 1
ATOM 536 N N . THR A 1 72 ? 9.335 -6.099 -18.917 1.00 93.56 72 THR A N 1
ATOM 537 C CA . THR A 1 72 ? 9.959 -4.810 -19.245 1.00 93.56 72 THR A CA 1
ATOM 538 C C . THR A 1 72 ? 9.003 -3.619 -19.153 1.00 93.56 72 THR A C 1
ATOM 540 O O . THR A 1 72 ? 9.449 -2.472 -19.275 1.00 93.56 72 THR A O 1
ATOM 543 N N . ASP A 1 73 ? 7.712 -3.848 -18.883 1.00 94.62 73 ASP A N 1
ATOM 544 C CA . ASP A 1 73 ? 6.705 -2.792 -18.732 1.00 94.62 73 ASP A CA 1
ATOM 545 C C . ASP A 1 73 ? 6.766 -2.137 -17.341 1.00 94.62 73 ASP A C 1
ATOM 547 O O . ASP A 1 73 ? 5.899 -2.275 -16.475 1.00 94.62 73 ASP A O 1
ATOM 551 N N . VAL A 1 74 ? 7.848 -1.392 -17.124 1.00 94.62 74 VAL A N 1
ATOM 552 C CA . VAL A 1 74 ? 8.105 -0.675 -15.870 1.00 94.62 74 VAL A CA 1
ATOM 553 C C . VAL A 1 74 ? 7.071 0.434 -15.631 1.00 94.62 74 VAL A C 1
ATOM 555 O O . VAL A 1 74 ? 6.770 0.750 -14.482 1.00 94.62 74 VAL A O 1
ATOM 558 N N . VAL A 1 75 ? 6.502 1.022 -16.691 1.00 95.62 75 VAL A N 1
ATOM 559 C CA . VAL A 1 75 ? 5.486 2.080 -16.559 1.00 95.62 75 VAL A CA 1
ATOM 560 C C . VAL A 1 75 ? 4.208 1.511 -15.956 1.00 95.62 75 VAL A C 1
ATOM 562 O O . VAL A 1 75 ? 3.680 2.104 -15.018 1.00 95.62 75 VAL A O 1
ATOM 565 N N . ASN A 1 76 ? 3.756 0.342 -16.420 1.00 95.31 76 ASN A N 1
ATOM 566 C CA . ASN A 1 76 ? 2.575 -0.302 -15.856 1.00 95.31 76 ASN A CA 1
ATOM 567 C C . ASN A 1 76 ? 2.747 -0.613 -14.367 1.00 95.31 76 ASN A C 1
ATOM 569 O O . ASN A 1 76 ? 1.828 -0.357 -13.592 1.00 95.31 76 ASN A O 1
ATOM 573 N N . VAL A 1 77 ? 3.934 -1.075 -13.954 1.00 96.62 77 VAL A N 1
ATOM 574 C CA . VAL A 1 77 ? 4.237 -1.299 -12.532 1.00 96.62 77 VAL A CA 1
ATOM 575 C C . VAL A 1 77 ? 4.184 -0.001 -11.732 1.00 96.62 77 VAL A C 1
ATOM 577 O O . VAL A 1 77 ? 3.556 0.026 -10.678 1.00 96.62 77 VAL A O 1
ATOM 580 N N . ILE A 1 78 ? 4.791 1.083 -12.224 1.00 96.94 78 ILE A N 1
ATOM 581 C CA . ILE A 1 78 ? 4.753 2.384 -11.537 1.00 96.94 78 ILE A CA 1
ATOM 582 C C . ILE A 1 78 ? 3.305 2.868 -11.370 1.00 96.94 78 ILE A C 1
ATOM 584 O O . ILE A 1 78 ? 2.928 3.344 -10.302 1.00 96.94 78 ILE A O 1
ATOM 588 N N . GLU A 1 79 ? 2.478 2.740 -12.405 1.00 97.31 79 GLU A N 1
ATOM 589 C CA . GLU A 1 79 ? 1.063 3.109 -12.329 1.00 97.31 79 GLU A CA 1
ATOM 590 C C . GLU A 1 79 ? 0.264 2.203 -11.384 1.00 97.31 79 GLU A C 1
ATOM 592 O O . GLU A 1 79 ? -0.601 2.704 -10.667 1.00 97.31 79 GLU A O 1
ATOM 597 N N . ALA A 1 80 ? 0.553 0.897 -11.366 1.00 97.12 80 ALA A N 1
ATOM 598 C CA . ALA A 1 80 ? -0.074 -0.067 -10.462 1.00 97.12 80 ALA A CA 1
ATOM 599 C C . ALA A 1 80 ? 0.197 0.287 -8.996 1.00 97.12 80 ALA A C 1
ATOM 601 O O . ALA A 1 80 ? -0.724 0.287 -8.183 1.00 97.12 80 ALA A O 1
ATOM 602 N N . VAL A 1 81 ? 1.448 0.641 -8.687 1.00 97.31 81 VAL A N 1
ATOM 603 C CA . VAL A 1 81 ? 1.861 1.118 -7.364 1.00 97.31 81 VAL A CA 1
ATOM 604 C C . VAL A 1 81 ? 1.082 2.378 -7.002 1.00 97.31 81 VAL A C 1
ATOM 606 O O . VAL A 1 81 ? 0.382 2.396 -6.002 1.00 97.31 81 VAL A O 1
ATOM 609 N N . ILE A 1 82 ? 1.094 3.406 -7.858 1.00 98.12 82 ILE A N 1
ATOM 610 C CA . ILE A 1 82 ? 0.369 4.660 -7.589 1.00 98.12 82 ILE A CA 1
ATOM 611 C C . ILE A 1 82 ? -1.127 4.415 -7.332 1.00 98.12 82 ILE A C 1
ATOM 613 O O . ILE A 1 82 ? -1.721 5.093 -6.495 1.00 98.12 82 ILE A O 1
ATOM 617 N N . GLU A 1 83 ? -1.746 3.479 -8.054 1.00 98.12 83 GLU A N 1
ATOM 618 C CA . GLU A 1 83 ? -3.145 3.097 -7.847 1.00 98.12 83 GLU A CA 1
ATOM 619 C C . GLU A 1 83 ? -3.370 2.440 -6.475 1.00 98.12 83 GLU A C 1
ATOM 621 O O . GLU A 1 83 ? -4.296 2.836 -5.764 1.00 98.12 83 GLU A O 1
ATOM 626 N N . ALA A 1 84 ? -2.520 1.482 -6.092 1.00 96.94 84 ALA A N 1
ATOM 627 C CA . ALA A 1 84 ? -2.595 0.789 -4.805 1.00 96.94 84 ALA A CA 1
ATOM 628 C C . ALA A 1 84 ? -2.406 1.756 -3.622 1.00 96.94 84 ALA A C 1
ATOM 630 O O . ALA A 1 84 ? -3.270 1.839 -2.749 1.00 96.94 84 ALA A O 1
ATOM 631 N N . GLU A 1 85 ? -1.351 2.565 -3.671 1.00 97.62 85 GLU A N 1
ATOM 632 C CA . GLU A 1 85 ? -0.982 3.562 -2.660 1.00 97.62 85 GLU A CA 1
ATOM 633 C C . GLU A 1 85 ? -2.074 4.636 -2.488 1.00 97.62 85 GLU A C 1
ATOM 635 O O . GLU A 1 85 ? -2.433 5.052 -1.384 1.00 97.62 85 GLU A O 1
ATOM 640 N N . GLN A 1 86 ? -2.692 5.075 -3.594 1.00 98.38 86 GLN A N 1
ATOM 641 C CA . GLN A 1 86 ? -3.802 6.029 -3.537 1.00 98.38 86 GLN A CA 1
ATOM 642 C C . GLN A 1 86 ? -5.043 5.414 -2.880 1.00 98.38 86 GLN A C 1
ATOM 644 O O . GLN A 1 86 ? -5.734 6.098 -2.117 1.00 98.38 86 GLN A O 1
ATOM 649 N N . ALA A 1 87 ? -5.325 4.139 -3.156 1.00 98.00 87 ALA A N 1
ATOM 650 C CA . ALA A 1 87 ? -6.421 3.426 -2.517 1.00 98.00 87 ALA A CA 1
ATOM 651 C C . ALA A 1 87 ? -6.167 3.245 -1.009 1.00 98.00 87 ALA A C 1
ATOM 653 O O . ALA A 1 87 ? -7.087 3.468 -0.214 1.00 98.00 87 ALA A O 1
ATOM 654 N N . ALA A 1 88 ? -4.940 2.892 -0.608 1.00 97.00 88 ALA A N 1
ATOM 655 C CA . ALA A 1 88 ? -4.540 2.768 0.795 1.00 97.00 88 ALA A CA 1
ATOM 656 C C . ALA A 1 88 ? -4.693 4.108 1.532 1.00 97.00 88 ALA A C 1
ATOM 658 O O . ALA A 1 88 ? -5.419 4.193 2.527 1.00 97.00 88 ALA A O 1
ATOM 659 N N . CYS A 1 89 ? -4.162 5.196 0.960 1.00 98.38 89 CYS A N 1
ATOM 660 C CA . CYS A 1 89 ? -4.364 6.567 1.436 1.00 98.38 89 CYS A CA 1
ATOM 661 C C . CYS A 1 89 ? -5.839 6.903 1.708 1.00 98.38 89 CYS A C 1
ATOM 663 O O . CYS A 1 89 ? -6.189 7.461 2.756 1.00 98.38 89 CYS A O 1
ATOM 665 N N . ASP A 1 90 ? -6.717 6.608 0.748 1.00 98.56 90 ASP A N 1
ATOM 666 C CA . ASP A 1 90 ? -8.146 6.905 0.853 1.00 98.56 90 ASP A CA 1
ATOM 667 C C . ASP A 1 90 ? -8.806 6.096 1.979 1.00 98.56 90 ASP A C 1
ATOM 669 O O . ASP A 1 90 ? -9.634 6.625 2.737 1.00 98.56 90 ASP A O 1
ATOM 673 N N . GLN A 1 91 ? -8.401 4.835 2.138 1.00 98.19 91 GLN A N 1
ATOM 674 C CA . GLN A 1 91 ? -8.887 3.960 3.196 1.00 98.19 91 GLN A CA 1
ATOM 675 C C . GLN A 1 91 ? -8.382 4.396 4.582 1.00 98.19 91 GLN A C 1
ATOM 677 O O . GLN A 1 91 ? -9.190 4.490 5.511 1.00 98.19 91 GLN A O 1
ATOM 682 N N . TYR A 1 92 ? -7.108 4.770 4.738 1.00 98.44 92 TYR A N 1
ATOM 683 C CA . TYR A 1 92 ? -6.596 5.322 5.998 1.00 98.44 92 TYR A CA 1
ATOM 684 C C . TYR A 1 92 ? -7.304 6.624 6.376 1.00 98.44 92 TYR A C 1
ATOM 686 O O . TYR A 1 92 ? -7.770 6.769 7.508 1.00 98.44 92 TYR A O 1
ATOM 694 N N . LYS A 1 93 ? -7.505 7.547 5.424 1.00 98.56 93 LYS A N 1
ATOM 695 C CA . LYS A 1 93 ? -8.280 8.786 5.644 1.00 98.56 93 LYS A CA 1
ATOM 696 C C . LYS A 1 93 ? -9.707 8.503 6.119 1.00 98.56 93 LYS A C 1
ATOM 698 O O . LYS A 1 93 ? -10.256 9.274 6.912 1.00 98.56 93 LYS A O 1
ATOM 703 N N . LYS A 1 94 ? -10.322 7.410 5.659 1.00 98.38 94 LYS A N 1
ATOM 704 C CA . LYS A 1 94 ? -11.638 6.959 6.131 1.00 98.38 94 LYS A CA 1
ATOM 705 C C . LYS A 1 94 ? -11.580 6.456 7.576 1.00 98.38 94 LYS A C 1
ATOM 707 O O . LYS A 1 94 ? -12.422 6.871 8.372 1.00 98.38 94 LYS A O 1
ATOM 712 N N . ILE A 1 95 ? -10.591 5.628 7.923 1.00 98.19 95 ILE A N 1
ATOM 713 C CA . ILE A 1 95 ? -10.422 5.092 9.284 1.00 98.19 95 ILE A CA 1
ATOM 714 C C . ILE A 1 95 ? -10.135 6.219 10.282 1.00 98.19 95 ILE A C 1
ATOM 716 O O . ILE A 1 95 ? -10.809 6.298 11.303 1.00 98.19 95 ILE A O 1
ATOM 720 N N . ILE A 1 96 ? -9.234 7.150 9.950 1.00 98.38 96 ILE A N 1
ATOM 721 C CA . ILE A 1 96 ? -8.881 8.303 10.799 1.00 98.38 96 ILE A CA 1
ATOM 722 C C . ILE A 1 96 ? -10.123 9.113 11.188 1.00 98.38 96 ILE A C 1
ATOM 724 O O . ILE A 1 96 ? -10.287 9.497 12.344 1.00 98.38 96 ILE A O 1
ATOM 728 N N . ARG A 1 97 ? -11.032 9.357 10.235 1.00 98.06 97 ARG A N 1
ATOM 729 C CA . ARG A 1 97 ? -12.296 10.067 10.499 1.00 98.06 97 ARG A CA 1
ATOM 730 C C . ARG A 1 97 ? -13.263 9.250 11.350 1.00 98.06 97 ARG A C 1
ATOM 732 O O . ARG A 1 97 ? -14.074 9.824 12.072 1.00 98.06 97 ARG A O 1
ATOM 739 N N . ALA A 1 98 ? -13.235 7.930 11.217 1.00 98.06 98 ALA A N 1
ATOM 740 C CA . ALA A 1 98 ? -14.132 7.036 11.932 1.00 98.06 98 ALA A CA 1
ATOM 741 C C . ALA A 1 98 ? -13.775 6.899 13.419 1.00 98.06 98 ALA A C 1
ATOM 743 O O . ALA A 1 98 ? -14.685 6.722 14.234 1.00 98.06 98 ALA A O 1
ATOM 744 N N . THR A 1 99 ? -12.484 7.012 13.742 1.00 97.88 99 THR A N 1
ATOM 745 C CA . THR A 1 99 ? -11.916 6.897 15.094 1.00 97.88 99 THR A CA 1
ATOM 746 C C . THR A 1 99 ? -11.790 8.233 15.838 1.00 97.88 99 THR A C 1
ATOM 748 O O . THR A 1 99 ? -11.522 8.241 17.040 1.00 97.88 99 THR A O 1
ATOM 751 N N . GLU A 1 100 ? -12.015 9.357 15.151 1.00 96.62 100 GLU A N 1
ATOM 752 C CA . GLU A 1 100 ? -11.889 10.719 15.685 1.00 96.62 100 GLU A CA 1
ATOM 753 C C . GLU A 1 100 ? -12.681 10.930 16.979 1.00 96.62 100 GLU A C 1
ATOM 755 O O . GLU A 1 100 ? -13.910 10.892 16.981 1.00 96.62 100 GLU A O 1
ATOM 760 N N . GLY A 1 101 ? -11.971 11.244 18.063 1.00 95.25 101 GLY A N 1
ATOM 761 C CA . GLY A 1 101 ? -12.557 11.602 19.352 1.00 95.25 101 GLY A CA 1
ATOM 762 C C . GLY A 1 101 ? -12.766 10.436 20.330 1.00 95.25 101 GLY A C 1
ATOM 763 O O . GLY A 1 101 ? -13.248 10.684 21.437 1.00 95.25 101 GLY A O 1
ATOM 764 N N . ASP A 1 102 ? -12.457 9.197 19.931 1.00 95.38 102 ASP A N 1
ATOM 765 C CA . ASP A 1 102 ? -12.695 7.982 20.731 1.00 95.38 102 ASP A CA 1
ATOM 766 C C . ASP A 1 102 ? -11.489 7.029 20.706 1.00 95.38 102 ASP A C 1
ATOM 768 O O . ASP A 1 102 ? -10.850 6.804 21.734 1.00 95.38 102 ASP A O 1
ATOM 772 N N . ASP A 1 103 ? -11.107 6.532 19.524 1.00 97.00 103 ASP A N 1
ATOM 773 C CA . ASP A 1 103 ? -10.026 5.552 19.357 1.00 97.00 103 ASP A CA 1
ATOM 774 C C . ASP A 1 103 ? -8.741 6.205 18.827 1.00 97.00 103 ASP A C 1
ATOM 776 O O . ASP A 1 103 ? -8.305 6.004 17.690 1.00 97.00 103 ASP A O 1
ATOM 780 N N . TYR A 1 104 ? -8.121 7.019 19.680 1.00 96.94 104 TYR A N 1
ATOM 781 C CA . TYR A 1 104 ? -6.912 7.767 19.328 1.00 96.94 104 TYR A CA 1
ATOM 782 C C . TYR A 1 104 ? -5.701 6.880 19.024 1.00 96.94 104 TYR A C 1
ATOM 784 O O . TYR A 1 104 ? -4.804 7.311 18.307 1.00 96.94 104 TYR A O 1
ATOM 792 N N . VAL A 1 105 ? -5.647 5.655 19.556 1.00 97.62 105 VAL A N 1
ATOM 793 C CA . VAL A 1 105 ? -4.508 4.754 19.323 1.00 97.62 105 VAL A CA 1
ATOM 794 C C . VAL A 1 105 ? -4.572 4.182 17.912 1.00 97.62 105 VAL A C 1
ATOM 796 O O . VAL A 1 105 ? -3.578 4.231 17.188 1.00 97.62 105 VAL A O 1
ATOM 799 N N . THR A 1 106 ? -5.743 3.698 17.486 1.00 97.06 106 THR A N 1
ATOM 800 C CA . THR A 1 106 ? -5.944 3.279 16.093 1.00 97.06 106 THR A CA 1
ATOM 801 C C . THR A 1 106 ? -5.813 4.466 15.146 1.00 97.06 106 THR A C 1
ATOM 803 O O . THR A 1 106 ? -5.237 4.332 14.067 1.00 97.06 106 THR A O 1
ATOM 806 N N . GLN A 1 107 ? -6.307 5.642 15.549 1.00 98.12 107 GLN A N 1
ATOM 807 C CA . GLN A 1 107 ? -6.156 6.860 14.763 1.00 98.12 107 GLN A CA 1
ATOM 808 C C . GLN A 1 107 ? -4.683 7.216 14.525 1.00 98.12 107 GLN A C 1
ATOM 810 O O . GLN A 1 107 ? -4.301 7.420 13.376 1.00 98.12 107 GLN A O 1
ATOM 815 N N . ASP A 1 108 ? -3.860 7.255 15.577 1.00 98.38 108 ASP A N 1
ATOM 816 C CA . ASP A 1 108 ? -2.424 7.544 15.476 1.00 98.38 108 ASP A CA 1
ATOM 817 C C . ASP A 1 108 ? -1.708 6.542 14.566 1.00 98.38 108 ASP A C 1
ATOM 819 O O . ASP A 1 108 ? -0.926 6.937 13.702 1.00 98.38 108 ASP A O 1
ATOM 823 N N . LEU A 1 109 ? -2.027 5.250 14.698 1.00 96.50 109 LEU A N 1
ATOM 824 C CA . LEU A 1 109 ? -1.494 4.221 13.808 1.00 96.50 109 LEU A CA 1
ATOM 825 C C . LEU A 1 109 ? -1.827 4.511 12.341 1.00 96.50 109 LEU A C 1
ATOM 827 O O . LEU A 1 109 ? -0.924 4.503 11.509 1.00 96.50 109 LEU A O 1
ATOM 831 N N . CYS A 1 110 ? -3.090 4.807 12.031 1.00 97.69 110 CYS A N 1
ATOM 832 C CA . CYS A 1 110 ? -3.511 5.099 10.661 1.00 97.69 110 CYS A CA 1
ATOM 833 C C . CYS A 1 110 ? -2.914 6.407 10.125 1.00 97.69 110 CYS A C 1
ATOM 835 O O . CYS A 1 110 ? -2.681 6.510 8.928 1.00 97.69 110 CYS A O 1
ATOM 837 N N . ILE A 1 111 ? -2.665 7.404 10.981 1.00 98.50 111 ILE A N 1
ATOM 838 C CA . ILE A 1 111 ? -1.984 8.648 10.586 1.00 98.50 111 ILE A CA 1
ATOM 839 C C . ILE A 1 111 ? -0.531 8.368 10.201 1.00 98.50 111 ILE A C 1
ATOM 841 O O . ILE A 1 111 ? -0.055 8.931 9.220 1.00 98.50 111 ILE A O 1
ATOM 845 N N . ARG A 1 112 ? 0.171 7.519 10.961 1.00 97.62 112 ARG A N 1
ATOM 846 C CA . ARG A 1 112 ? 1.558 7.150 10.648 1.00 97.62 112 ARG A CA 1
ATOM 847 C C . ARG A 1 112 ? 1.646 6.372 9.341 1.00 97.62 112 ARG A C 1
ATOM 849 O O . ARG A 1 112 ? 2.417 6.776 8.487 1.00 97.62 112 ARG A O 1
ATOM 856 N N . LEU A 1 113 ? 0.803 5.355 9.165 1.00 96.31 113 LEU A N 1
ATOM 857 C CA . LEU A 1 113 ? 0.763 4.578 7.921 1.00 96.31 113 LEU A CA 1
ATOM 858 C C . LEU A 1 113 ? 0.399 5.464 6.724 1.00 96.31 113 LEU A C 1
ATOM 860 O O . LEU A 1 113 ? 1.097 5.455 5.726 1.00 96.31 113 LEU A O 1
ATOM 864 N N . LEU A 1 114 ? -0.593 6.355 6.864 1.00 98.12 114 LEU A N 1
ATOM 865 C CA . LEU A 1 114 ? -0.915 7.333 5.819 1.00 98.12 114 LEU A CA 1
ATOM 866 C C . LEU A 1 114 ? 0.286 8.208 5.418 1.00 98.12 114 LEU A C 1
ATOM 868 O O . LEU A 1 114 ? 0.372 8.610 4.261 1.00 98.12 114 LEU A O 1
ATOM 872 N N . ALA A 1 115 ? 1.168 8.555 6.357 1.00 98.00 115 ALA A N 1
ATOM 873 C CA . ALA A 1 115 ? 2.357 9.335 6.034 1.00 98.00 115 ALA A CA 1
ATOM 874 C C . ALA A 1 115 ? 3.337 8.536 5.162 1.00 98.00 115 ALA A C 1
ATOM 876 O O . ALA A 1 115 ? 3.886 9.111 4.222 1.00 98.00 115 ALA A O 1
ATOM 877 N N . ASP A 1 116 ? 3.496 7.240 5.442 1.00 95.88 116 ASP A N 1
ATOM 878 C CA . ASP A 1 116 ? 4.324 6.324 4.655 1.00 95.88 116 ASP A CA 1
ATOM 879 C C . ASP A 1 116 ? 3.740 6.171 3.227 1.00 95.88 116 ASP A C 1
ATOM 881 O O . ASP A 1 116 ? 4.439 6.446 2.250 1.00 95.88 116 ASP A O 1
ATOM 885 N N . GLU A 1 117 ? 2.427 5.920 3.089 1.00 97.19 117 GLU A N 1
ATOM 886 C CA . GLU A 1 117 ? 1.754 5.836 1.771 1.00 97.19 117 GLU A CA 1
ATOM 887 C C . GLU A 1 117 ? 1.891 7.137 0.950 1.00 97.19 117 GLU A C 1
ATOM 889 O O . GLU A 1 117 ? 2.061 7.150 -0.275 1.00 97.19 117 GLU A O 1
ATOM 894 N N . GLU A 1 118 ? 1.791 8.298 1.609 1.00 97.69 118 GLU A N 1
ATOM 895 C CA . GLU A 1 118 ? 1.943 9.586 0.928 1.00 97.69 118 GLU A CA 1
ATOM 896 C C . GLU A 1 118 ? 3.397 9.823 0.474 1.00 97.69 118 GLU A C 1
ATOM 898 O O . GLU A 1 118 ? 3.606 10.460 -0.568 1.00 97.69 118 GLU A O 1
ATOM 903 N N . GLU A 1 119 ? 4.393 9.283 1.185 1.00 96.94 119 GLU A N 1
ATOM 904 C CA . GLU A 1 119 ? 5.800 9.285 0.766 1.00 96.94 119 GLU A CA 1
ATOM 905 C C . GLU A 1 119 ? 6.016 8.392 -0.465 1.00 96.94 119 GLU A C 1
ATOM 907 O O . GLU A 1 119 ? 6.566 8.866 -1.471 1.00 96.94 119 GLU A O 1
ATOM 912 N N . HIS A 1 120 ? 5.498 7.160 -0.449 1.00 95.12 120 HIS A N 1
ATOM 913 C CA . HIS A 1 120 ? 5.529 6.253 -1.600 1.00 95.12 120 HIS A CA 1
ATOM 914 C C . HIS A 1 120 ? 4.858 6.877 -2.832 1.00 95.12 120 HIS A C 1
ATOM 916 O O . HIS A 1 120 ? 5.437 6.895 -3.925 1.00 95.12 120 HIS A O 1
ATOM 922 N N . LEU A 1 121 ? 3.683 7.502 -2.678 1.00 96.62 121 LEU A N 1
ATOM 923 C CA . LEU A 1 121 ? 3.011 8.207 -3.775 1.00 96.62 121 LEU A CA 1
ATOM 924 C C . LEU A 1 121 ? 3.889 9.287 -4.400 1.00 96.62 121 LEU A C 1
ATOM 926 O O . LEU A 1 121 ? 3.907 9.437 -5.626 1.00 96.62 121 LEU A O 1
ATOM 930 N N . VAL A 1 122 ? 4.569 10.090 -3.581 1.00 97.38 122 VAL A N 1
ATOM 931 C CA . VAL A 1 122 ? 5.455 11.147 -4.079 1.00 97.38 122 VAL A CA 1
ATOM 932 C C . VAL A 1 122 ? 6.623 10.537 -4.850 1.00 97.38 122 VAL A C 1
ATOM 934 O O . VAL A 1 122 ? 6.922 11.010 -5.953 1.00 97.38 122 VAL A O 1
ATOM 937 N N . LEU A 1 123 ? 7.231 9.479 -4.313 1.00 96.56 123 LEU A N 1
ATOM 938 C CA . LEU A 1 123 ? 8.341 8.767 -4.937 1.00 96.56 123 LEU A CA 1
ATOM 939 C C . LEU A 1 123 ? 7.947 8.182 -6.300 1.00 96.56 123 LEU A C 1
ATOM 941 O O . LEU A 1 123 ? 8.555 8.519 -7.319 1.00 96.56 123 LEU A O 1
ATOM 945 N N . PHE A 1 124 ? 6.878 7.385 -6.357 1.00 96.75 124 PHE A N 1
ATOM 946 C CA . PHE A 1 124 ? 6.452 6.720 -7.589 1.00 96.75 124 PHE A CA 1
ATOM 947 C C . PHE A 1 124 ? 5.878 7.691 -8.625 1.00 96.75 124 PHE A C 1
ATOM 949 O O . PHE A 1 124 ? 6.131 7.531 -9.820 1.00 96.75 124 PHE A O 1
ATOM 956 N N . LYS A 1 125 ? 5.203 8.773 -8.210 1.00 96.88 125 LYS A N 1
ATOM 957 C CA . LYS A 1 125 ? 4.864 9.882 -9.128 1.00 96.88 125 LYS A CA 1
ATOM 958 C C . LYS A 1 125 ? 6.119 10.571 -9.668 1.00 96.88 125 LYS A C 1
ATOM 960 O O . LYS A 1 125 ? 6.090 11.091 -10.784 1.00 96.88 125 LYS A O 1
ATOM 965 N N . GLY A 1 126 ? 7.201 10.605 -8.891 1.00 96.25 126 GLY A N 1
ATOM 966 C CA . GLY A 1 126 ? 8.528 11.027 -9.333 1.00 96.25 126 GLY A CA 1
ATOM 967 C C . GLY A 1 126 ? 9.062 10.127 -10.444 1.00 96.25 126 GLY A C 1
ATOM 968 O O . GLY A 1 126 ? 9.351 10.626 -11.532 1.00 96.25 126 GLY A O 1
ATOM 969 N N . PHE A 1 127 ? 9.088 8.810 -10.218 1.00 95.56 127 PHE A N 1
ATOM 970 C CA . PHE A 1 127 ? 9.472 7.837 -11.243 1.00 95.56 127 PHE A CA 1
ATOM 971 C C . PHE A 1 127 ? 8.612 7.965 -12.502 1.00 95.56 127 PHE A C 1
ATOM 973 O O . PHE A 1 127 ? 9.146 8.065 -13.602 1.00 95.56 127 PHE A O 1
ATOM 980 N N . LEU A 1 128 ? 7.288 8.069 -12.376 1.00 95.81 128 LEU A N 1
ATOM 981 C CA . LEU A 1 128 ? 6.408 8.168 -13.542 1.00 95.81 128 LEU A CA 1
ATOM 982 C C . LEU A 1 128 ? 6.773 9.345 -14.461 1.00 95.81 128 LEU A C 1
ATOM 984 O O . LEU A 1 128 ? 6.748 9.198 -15.682 1.00 95.81 128 LEU A O 1
ATOM 988 N N . LYS A 1 129 ? 7.178 10.491 -13.897 1.00 93.94 129 LYS A N 1
ATOM 989 C CA . LYS A 1 129 ? 7.611 11.663 -14.680 1.00 93.94 129 LYS A CA 1
ATOM 990 C C . LYS A 1 129 ? 8.854 11.391 -15.530 1.00 93.94 129 LYS A C 1
ATOM 992 O O . LYS A 1 129 ? 8.969 11.953 -16.615 1.00 93.94 129 LYS A O 1
ATOM 997 N N . GLU A 1 130 ? 9.779 10.558 -15.058 1.00 91.44 130 GLU A N 1
ATOM 998 C CA . GLU A 1 130 ? 10.986 10.190 -15.812 1.00 91.44 130 GLU A CA 1
ATOM 999 C C . GLU A 1 130 ? 10.723 9.090 -16.852 1.00 91.44 130 GLU A C 1
ATOM 1001 O O . GLU A 1 130 ? 11.413 9.006 -17.872 1.00 91.44 130 GLU A O 1
ATOM 1006 N N . TYR A 1 131 ? 9.740 8.222 -16.598 1.00 89.25 131 TYR A N 1
ATOM 1007 C CA . TYR A 1 131 ? 9.481 7.032 -17.413 1.00 89.25 131 TYR A CA 1
ATOM 1008 C C . TYR A 1 131 ? 8.406 7.238 -18.474 1.00 89.25 131 TYR A C 1
ATOM 1010 O O . TYR A 1 131 ? 8.485 6.614 -19.530 1.00 89.25 131 TYR A O 1
ATOM 1018 N N . SER A 1 132 ? 7.490 8.173 -18.238 1.00 85.62 132 SER A N 1
ATOM 1019 C CA . SER A 1 132 ? 6.518 8.656 -19.212 1.00 85.62 132 SER A CA 1
ATOM 1020 C C . SER A 1 132 ? 6.640 10.178 -19.388 1.00 85.62 132 SER A C 1
ATOM 1022 O O . SER A 1 132 ? 5.715 10.919 -19.032 1.00 85.62 132 SER A O 1
ATOM 1024 N N . PRO A 1 133 ? 7.776 10.676 -19.916 1.00 67.75 133 PRO A N 1
ATOM 1025 C CA . PRO A 1 133 ? 7.918 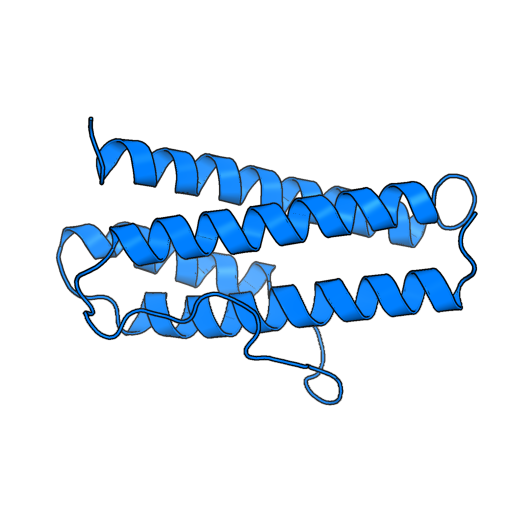12.087 -20.230 1.00 67.75 133 PRO A CA 1
ATOM 1026 C C . PRO A 1 133 ? 6.989 12.422 -21.403 1.00 67.75 133 PRO A C 1
ATOM 1028 O O . PRO A 1 133 ? 7.235 12.005 -22.535 1.00 67.75 133 PRO A O 1
ATOM 1031 N N . ASN A 1 134 ? 5.907 13.146 -21.117 1.00 52.72 134 ASN A N 1
ATOM 1032 C CA . ASN A 1 134 ? 5.178 13.894 -22.142 1.00 52.72 134 ASN A CA 1
ATOM 1033 C C . ASN A 1 134 ? 6.008 15.097 -22.595 1.00 52.72 134 ASN A C 1
ATOM 1035 O O . ASN A 1 134 ? 6.508 15.825 -21.704 1.00 52.72 134 ASN A O 1
#

Foldseek 3Di:
DADPVVLVVLVLVLLLLLVQLLVQLVCLLPQADDPLSPVVSVVSVVCSVVSDDDDCPSHDYDPADHDDPHSDPSLVVLVSLLVSLVVSLVSLVVSLVNCPPPNVVSNVVSVVSNVVSVVSNVVSVVVNCVVDPD

Sequence (134 aa):
MATTEEVIDMLKVVYCMEFETVMNYVANSTNLDGVRAEEIKKSLATDVAVELVPGSASVTVGVQRQPPDDTTDVVNVIEAVIEAEQAACDQYKKIIRATEGDDYVTQDLCIRLLADEEEHLVLFKGFLKEYSPN